Protein AF-A0A2M7KT47-F1 (afdb_monomer)

Solvent-accessible surface area (backbone atoms only — not comparable to full-atom values): 10492 Å² total; per-residue (Å²): 130,87,76,72,93,75,90,61,90,83,48,72,69,58,67,59,56,78,56,85,51,70,89,51,63,90,64,31,84,54,48,88,70,44,50,50,79,56,60,35,37,68,69,46,50,54,50,34,50,55,49,51,76,75,34,83,66,44,59,62,30,37,47,50,89,41,76,42,83,52,90,98,45,77,43,52,35,24,61,48,43,24,79,88,79,45,31,57,67,46,63,90,51,53,42,67,73,68,61,40,55,24,28,26,90,93,33,59,31,87,76,71,57,91,50,78,66,42,96,48,48,67,62,40,49,58,55,58,69,75,48,70,69,43,33,58,50,62,78,51,68,51,60,75,66,60,80,71,49,97,59,74,48,25,57,60,53,51,56,45,45,57,54,48,60,68,72,64,57,74,85,129

Mean predicted aligned error: 9.88 Å

Radius of gyration: 16.12 Å; Cα contacts (8 Å, |Δi|>4): 184; chains: 1; bounding box: 33×36×39 Å

Secondary structure (DSSP, 8-state):
----TT-SS--HHHHHT----GGGTT--TTGGG-BS--EEEHHHHHHHHHHHHH-TTHHHHHTS--EEEETTEEEEBPTTEETTTTEETTGGG--HHHHSTTTBTTB--TT---PPPPTTHHHHHHHHTTS-EEEHHHHTT--GGGGT--S-HHHHHHHHHHHHHHH-PPP-

Structure (mmCIF, N/CA/C/O backbone):
data_AF-A0A2M7KT47-F1
#
_entry.id   AF-A0A2M7KT47-F1
#
loop_
_atom_site.group_PDB
_atom_site.id
_atom_site.type_symbol
_atom_site.label_atom_id
_atom_site.label_alt_id
_atom_site.label_comp_id
_atom_site.label_asym_id
_atom_site.label_entity_id
_atom_site.label_seq_id
_atom_site.pdbx_PDB_ins_code
_atom_site.Cartn_x
_atom_site.Cartn_y
_atom_site.Cartn_z
_atom_site.occupancy
_atom_site.B_iso_or_equiv
_atom_site.auth_seq_id
_atom_site.auth_comp_id
_atom_site.auth_asym_id
_atom_site.auth_atom_id
_atom_site.pdbx_PDB_model_num
ATOM 1 N N . MET A 1 1 ? -14.132 -17.168 -13.091 1.00 29.41 1 MET A N 1
ATOM 2 C CA . MET A 1 1 ? -13.530 -16.616 -14.323 1.00 29.41 1 MET A CA 1
ATOM 3 C C . MET A 1 1 ? -12.547 -15.541 -13.892 1.00 29.41 1 MET A C 1
ATOM 5 O O . MET A 1 1 ? -12.927 -14.786 -13.006 1.00 29.41 1 MET A O 1
ATOM 9 N N . PRO A 1 2 ? -11.301 -15.501 -14.394 1.00 32.97 2 PRO A N 1
ATOM 10 C CA . PRO A 1 2 ? -10.377 -14.436 -14.036 1.00 32.97 2 PRO A CA 1
ATOM 11 C C . PRO A 1 2 ? -10.805 -13.187 -14.809 1.00 32.97 2 PRO A C 1
ATOM 13 O O . PRO A 1 2 ? -10.634 -13.110 -16.026 1.00 32.97 2 PRO A O 1
ATOM 16 N N . GLU A 1 3 ? -11.446 -12.246 -14.125 1.00 35.16 3 GLU A N 1
ATOM 17 C CA . GLU A 1 3 ? -11.691 -10.919 -14.680 1.00 35.16 3 GLU A CA 1
ATOM 18 C C . GLU A 1 3 ? -10.335 -10.263 -14.937 1.00 35.16 3 GLU A C 1
ATOM 20 O O . GLU A 1 3 ? -9.463 -10.204 -14.067 1.00 35.16 3 GLU A O 1
ATOM 25 N N . ARG A 1 4 ? -10.126 -9.846 -16.185 1.00 39.44 4 ARG A N 1
ATOM 26 C CA . ARG A 1 4 ? -8.918 -9.146 -16.606 1.00 39.44 4 ARG A CA 1
ATOM 27 C C . ARG A 1 4 ? -8.812 -7.866 -15.779 1.00 39.44 4 ARG A C 1
ATOM 29 O O . ARG A 1 4 ? -9.721 -7.042 -15.801 1.00 39.44 4 ARG A O 1
ATOM 36 N N . TYR A 1 5 ? -7.699 -7.685 -15.075 1.00 42.72 5 TYR A N 1
ATOM 37 C CA . TYR A 1 5 ? -7.353 -6.400 -14.472 1.00 42.72 5 TYR A CA 1
ATOM 38 C C . TYR A 1 5 ? -7.290 -5.339 -15.580 1.00 42.72 5 TYR A C 1
ATOM 40 O O . TYR A 1 5 ? -6.347 -5.329 -16.368 1.00 42.72 5 TYR A O 1
ATOM 48 N N . GLY A 1 6 ? -8.316 -4.487 -15.685 1.00 40.69 6 GLY A N 1
ATOM 49 C CA . GLY A 1 6 ? -8.394 -3.502 -16.770 1.00 40.69 6 GLY A CA 1
ATOM 50 C C . GLY A 1 6 ? -9.622 -2.586 -16.823 1.00 40.69 6 GLY A C 1
ATOM 51 O O . GLY A 1 6 ? -9.573 -1.609 -17.562 1.00 40.69 6 GLY A O 1
ATOM 52 N N . GLU A 1 7 ? -10.688 -2.827 -16.051 1.00 42.00 7 GLU A N 1
ATOM 53 C CA . GLU A 1 7 ? -11.964 -2.092 -16.208 1.00 42.00 7 GLU A CA 1
ATOM 54 C C . GLU A 1 7 ? -12.294 -1.119 -15.053 1.00 42.00 7 GLU A C 1
ATOM 56 O O . GLU A 1 7 ? -13.453 -0.829 -14.775 1.00 42.00 7 GLU A O 1
ATOM 61 N N . GLY A 1 8 ? -11.271 -0.593 -14.369 1.00 43.41 8 GLY A N 1
ATOM 62 C CA . GLY A 1 8 ? -11.392 0.559 -13.457 1.00 43.41 8 GLY A CA 1
ATOM 63 C C . GLY A 1 8 ? -10.853 1.847 -14.101 1.00 43.41 8 GLY A C 1
ATOM 64 O O . GLY A 1 8 ? -10.048 1.742 -15.030 1.00 43.41 8 GLY A O 1
ATOM 65 N N . PRO A 1 9 ? -11.267 3.050 -13.638 1.00 42.66 9 PRO A N 1
ATOM 66 C CA . PRO A 1 9 ? -10.968 4.326 -14.293 1.00 42.66 9 PRO A CA 1
ATOM 67 C C . PRO A 1 9 ? -9.464 4.460 -14.547 1.00 42.66 9 PRO A C 1
ATOM 69 O O . PRO A 1 9 ? -8.637 4.328 -13.647 1.00 42.66 9 PRO A O 1
ATOM 72 N N . HIS A 1 10 ? -9.132 4.597 -15.828 1.00 47.62 10 HIS A N 1
ATOM 73 C CA . HIS A 1 10 ? -7.843 4.221 -16.387 1.00 47.62 10 HIS A CA 1
ATOM 74 C C . HIS A 1 10 ? -6.707 5.137 -15.944 1.00 47.62 10 HIS A C 1
ATOM 76 O O . HIS A 1 10 ? -6.462 6.177 -16.552 1.00 47.62 10 HIS A O 1
ATOM 82 N N . CYS A 1 11 ? -5.952 4.682 -14.949 1.00 52.44 11 CYS A N 1
ATOM 83 C CA . CYS A 1 11 ? -4.655 5.252 -14.646 1.00 52.44 11 CYS A CA 1
ATOM 84 C C . CYS A 1 11 ? -3.600 4.774 -15.649 1.00 52.44 11 CYS A C 1
ATOM 86 O O . CYS A 1 11 ? -3.431 3.568 -15.855 1.00 52.44 11 CYS A O 1
ATOM 88 N N . ARG A 1 12 ? -2.853 5.700 -16.271 1.00 56.78 12 ARG A N 1
ATOM 89 C CA . ARG A 1 12 ? -1.767 5.347 -17.216 1.00 56.78 12 ARG A CA 1
ATOM 90 C C . ARG A 1 12 ? -0.716 4.436 -16.572 1.00 56.78 12 ARG A C 1
ATOM 92 O O . ARG A 1 12 ? -0.191 3.546 -17.237 1.00 56.78 12 ARG A O 1
ATOM 99 N N . LEU A 1 13 ? -0.457 4.594 -15.272 1.00 57.06 13 LEU A N 1
ATOM 100 C CA . LEU A 1 13 ? 0.463 3.728 -14.521 1.00 57.06 13 LEU A CA 1
ATOM 101 C C . LEU A 1 13 ? -0.083 2.307 -14.344 1.00 57.06 13 LEU A C 1
ATOM 103 O O . LEU A 1 13 ? 0.692 1.356 -14.296 1.00 57.06 13 LEU A O 1
ATOM 107 N N . TRP A 1 14 ? -1.407 2.133 -14.304 1.00 57.25 14 TRP A N 1
ATOM 108 C CA . TRP A 1 14 ? -2.025 0.806 -14.244 1.00 57.25 14 TRP A CA 1
ATOM 109 C C . TRP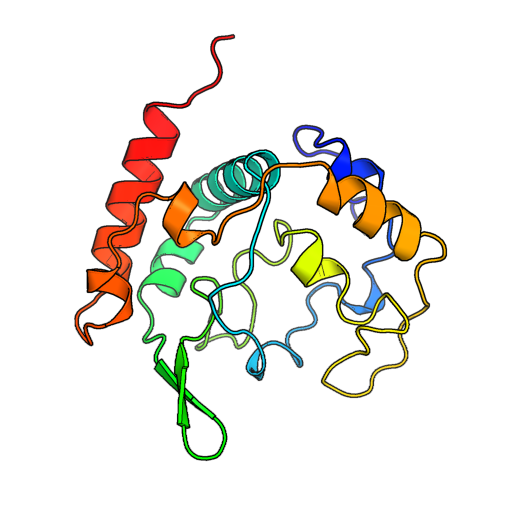 A 1 14 ? -1.934 0.080 -15.587 1.00 57.25 14 TRP A C 1
ATOM 111 O O . TRP A 1 14 ? -1.759 -1.134 -15.605 1.00 57.25 14 TRP A O 1
ATOM 121 N N . GLN A 1 15 ? -1.977 0.813 -16.704 1.00 55.62 15 GLN A N 1
ATOM 122 C CA . GLN A 1 15 ? -1.770 0.253 -18.045 1.00 55.62 15 GLN A CA 1
ATOM 123 C C . GLN A 1 15 ? -0.309 -0.165 -18.290 1.00 55.62 15 GLN A C 1
ATOM 125 O O . GLN A 1 15 ? -0.059 -1.162 -18.962 1.00 55.62 15 GLN A O 1
ATOM 130 N N . LEU A 1 16 ? 0.661 0.549 -17.707 1.00 51.84 16 LEU A N 1
ATOM 131 C CA . LEU A 1 16 ? 2.090 0.194 -17.761 1.00 51.84 16 LEU A CA 1
ATOM 132 C C . LEU A 1 16 ? 2.459 -1.001 -16.871 1.00 51.84 16 LEU A C 1
ATOM 134 O O . LEU A 1 16 ? 3.516 -1.608 -17.044 1.00 51.84 16 LEU A O 1
ATOM 138 N N . ALA A 1 17 ? 1.569 -1.347 -15.944 1.00 52.81 17 ALA A N 1
ATOM 139 C CA . ALA A 1 17 ? 1.709 -2.417 -14.970 1.00 52.81 17 ALA A CA 1
ATOM 140 C C . ALA A 1 17 ? 0.854 -3.643 -15.323 1.00 52.81 17 ALA A C 1
ATOM 142 O O . ALA A 1 17 ? 0.300 -4.279 -14.425 1.00 52.81 17 ALA A O 1
ATOM 143 N N . ALA A 1 18 ? 0.733 -3.979 -16.614 1.00 57.50 18 ALA A N 1
ATOM 144 C CA . ALA A 1 18 ? 0.121 -5.224 -17.089 1.00 57.50 18 ALA A CA 1
ATOM 145 C C . ALA A 1 18 ? 0.989 -6.443 -16.710 1.00 57.50 18 ALA A C 1
ATOM 147 O O . ALA A 1 18 ? 1.550 -7.139 -17.554 1.00 57.50 18 ALA A O 1
ATOM 148 N N . PHE A 1 19 ? 1.151 -6.656 -15.410 1.00 67.25 19 PHE A N 1
ATOM 149 C CA . PHE A 1 19 ? 1.798 -7.807 -14.815 1.00 67.25 19 PHE A CA 1
ATOM 150 C C . PHE A 1 19 ? 0.751 -8.896 -14.618 1.00 67.25 19 PHE A C 1
ATOM 152 O O . PHE A 1 19 ? -0.384 -8.614 -14.226 1.00 67.25 19 PHE A O 1
ATOM 159 N N . ASP A 1 20 ? 1.135 -10.149 -14.847 1.00 68.75 20 ASP A N 1
ATOM 160 C CA . ASP A 1 20 ? 0.307 -11.263 -14.410 1.00 68.75 20 ASP A CA 1
ATOM 161 C C . ASP A 1 20 ? 0.343 -11.340 -12.880 1.00 68.75 20 ASP A C 1
ATOM 163 O O . ASP A 1 20 ? 1.278 -11.873 -12.286 1.00 68.75 20 ASP A O 1
ATOM 167 N N . LEU A 1 21 ? -0.677 -10.775 -12.235 1.00 69.50 21 LEU A N 1
ATOM 168 C CA . LEU A 1 21 ? -0.828 -10.817 -10.783 1.00 69.50 21 LEU A CA 1
ATOM 169 C C . LEU A 1 21 ? -1.389 -12.157 -10.291 1.00 69.50 21 LEU A C 1
ATOM 171 O O . LEU A 1 21 ? -1.516 -12.320 -9.079 1.00 69.50 21 LEU A O 1
ATOM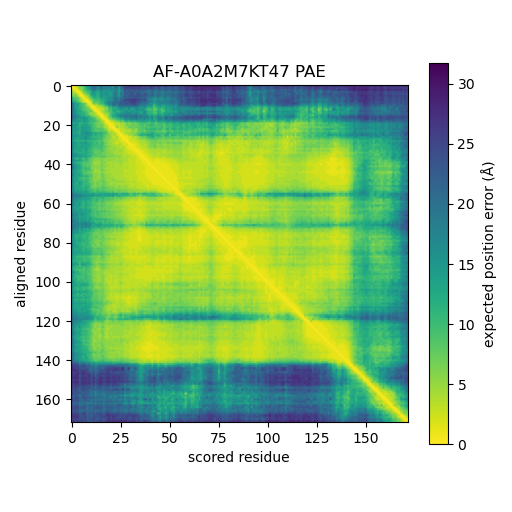 175 N N . THR A 1 22 ? -1.707 -13.115 -11.172 1.00 71.75 22 THR A N 1
ATOM 176 C CA . THR A 1 22 ? -2.309 -14.411 -10.804 1.00 71.75 22 THR A CA 1
ATOM 177 C C . THR A 1 22 ? -1.539 -15.148 -9.702 1.00 71.75 22 THR A C 1
ATOM 179 O O . THR A 1 22 ? -2.186 -15.575 -8.746 1.00 71.75 22 THR A O 1
ATOM 182 N N . PRO A 1 23 ? -0.189 -15.237 -9.722 1.00 72.75 23 PRO A N 1
ATOM 183 C CA . PRO A 1 23 ? 0.570 -15.919 -8.665 1.00 72.75 23 PRO A CA 1
ATOM 184 C C . PRO A 1 23 ? 0.416 -15.270 -7.286 1.00 72.75 23 PRO A C 1
ATOM 186 O O . PRO A 1 23 ? 0.519 -15.926 -6.250 1.00 72.75 23 PRO A O 1
ATOM 189 N N . CYS A 1 24 ? 0.159 -13.965 -7.271 1.00 74.31 24 CYS A N 1
ATOM 190 C CA . CYS A 1 24 ? -0.050 -13.199 -6.058 1.00 74.31 24 CYS A CA 1
ATOM 191 C C . CYS A 1 24 ? -1.544 -13.040 -5.735 1.00 74.31 24 CYS A C 1
ATOM 193 O O . CYS A 1 24 ? -1.865 -12.616 -4.629 1.00 74.31 24 CYS A O 1
ATOM 195 N N . PHE A 1 25 ? -2.473 -13.348 -6.639 1.00 70.38 25 PHE A N 1
ATOM 196 C CA . PHE A 1 25 ? -3.888 -12.994 -6.519 1.00 70.38 25 PHE A CA 1
ATOM 197 C C . PHE A 1 25 ? -4.539 -13.631 -5.286 1.00 70.38 25 PHE A C 1
ATOM 199 O O . PHE A 1 25 ? -4.681 -14.846 -5.196 1.00 70.38 25 PHE A O 1
ATOM 206 N N . GLY A 1 26 ? -4.916 -12.802 -4.309 1.00 68.62 26 GLY A N 1
ATOM 207 C CA . GLY A 1 26 ? -5.463 -13.282 -3.036 1.00 68.62 26 GLY A CA 1
ATOM 208 C C . GLY A 1 26 ? -4.439 -13.950 -2.107 1.00 68.62 26 GLY A C 1
ATOM 209 O O . GLY A 1 26 ? -4.818 -14.396 -1.030 1.00 68.62 26 GLY A O 1
ATOM 210 N N . CYS A 1 27 ? -3.154 -13.985 -2.478 1.00 78.12 27 CYS A N 1
ATOM 211 C CA . CYS A 1 27 ? -2.076 -14.416 -1.595 1.00 78.12 27 CYS A CA 1
ATOM 212 C C . CYS A 1 27 ? -1.859 -13.376 -0.491 1.00 78.12 27 CYS A C 1
ATOM 214 O O . CYS A 1 27 ? -1.692 -12.180 -0.745 1.00 78.12 27 CYS A O 1
ATOM 216 N N . ASP A 1 28 ? -1.823 -13.848 0.746 1.00 82.88 28 ASP A N 1
ATOM 217 C CA . ASP A 1 28 ? -1.779 -13.036 1.957 1.00 82.88 28 ASP A CA 1
ATOM 218 C C . ASP A 1 28 ? -0.554 -13.349 2.843 1.00 82.88 28 ASP A C 1
ATOM 220 O O . ASP A 1 28 ? -0.256 -12.631 3.803 1.00 82.88 28 ASP A O 1
ATOM 224 N N . ARG A 1 29 ? 0.232 -14.361 2.444 1.00 84.50 29 ARG A N 1
ATOM 225 C CA . ARG A 1 29 ? 1.414 -14.879 3.151 1.00 84.50 29 ARG A CA 1
ATOM 226 C C . ARG A 1 29 ? 2.503 -13.833 3.374 1.00 84.50 29 ARG A C 1
ATOM 228 O O . ARG A 1 29 ? 3.204 -13.878 4.382 1.00 84.50 29 ARG A O 1
ATOM 235 N N . CYS A 1 30 ? 2.645 -12.867 2.465 1.00 83.44 30 CYS A N 1
ATOM 236 C CA . CYS A 1 30 ? 3.609 -11.778 2.628 1.00 83.44 30 CYS A CA 1
ATOM 237 C C . CYS A 1 30 ? 3.106 -10.657 3.543 1.00 83.44 30 CYS A C 1
ATOM 239 O O . CYS A 1 30 ? 3.875 -9.764 3.895 1.00 83.44 30 CYS A O 1
ATOM 241 N N . GLY A 1 31 ? 1.831 -10.650 3.925 1.00 84.25 31 GLY A N 1
ATOM 242 C CA . GLY A 1 31 ? 1.249 -9.454 4.508 1.00 84.25 31 GLY A CA 1
ATOM 243 C C . GLY A 1 31 ? 1.624 -9.215 5.977 1.00 84.25 31 GLY A C 1
ATOM 244 O O . GLY A 1 31 ? 1.435 -8.110 6.482 1.00 84.25 31 GLY A O 1
ATOM 245 N N . SER A 1 32 ? 2.276 -10.180 6.636 1.00 83.75 32 SER A N 1
ATOM 246 C CA . SER A 1 32 ? 3.022 -9.935 7.881 1.00 83.75 32 SER A CA 1
ATOM 247 C C . SER A 1 32 ? 4.173 -8.934 7.692 1.00 83.75 32 SER A C 1
ATOM 249 O O . SER A 1 32 ? 4.647 -8.351 8.663 1.00 83.75 32 SER A O 1
ATOM 251 N N . ARG A 1 33 ? 4.606 -8.687 6.451 1.00 85.75 33 ARG A N 1
ATOM 252 C CA . ARG A 1 33 ? 5.626 -7.691 6.098 1.00 85.75 33 ARG A CA 1
ATOM 253 C C . ARG A 1 33 ? 5.040 -6.334 5.700 1.00 85.75 33 ARG A C 1
ATOM 255 O O . ARG A 1 33 ? 5.798 -5.419 5.401 1.00 85.75 33 ARG A O 1
ATOM 262 N N . CYS A 1 34 ? 3.714 -6.179 5.688 1.00 88.00 34 CYS A N 1
ATOM 263 C CA . CYS A 1 34 ? 3.081 -4.914 5.324 1.00 88.00 34 CYS A CA 1
ATOM 264 C C . CYS A 1 34 ? 3.322 -3.847 6.398 1.00 88.00 34 CYS A C 1
ATOM 266 O O . CYS A 1 34 ? 2.723 -3.886 7.475 1.00 88.00 34 CYS A O 1
ATOM 268 N N . VAL A 1 35 ? 4.141 -2.855 6.062 1.00 89.62 35 VAL A N 1
ATOM 269 C CA . VAL A 1 35 ? 4.399 -1.657 6.869 1.00 89.62 35 VAL A CA 1
ATOM 270 C C . VAL A 1 35 ? 3.736 -0.434 6.251 1.00 89.62 35 VAL A C 1
ATOM 272 O O . VAL A 1 35 ? 3.383 -0.436 5.071 1.00 89.62 35 VAL A O 1
ATOM 275 N N . ASP A 1 36 ? 3.521 0.594 7.062 1.00 87.38 36 ASP A N 1
ATOM 276 C CA . ASP A 1 36 ? 3.096 1.898 6.563 1.00 87.38 36 ASP A CA 1
ATOM 277 C C . ASP A 1 36 ? 4.273 2.705 5.986 1.00 87.38 36 ASP A C 1
ATOM 279 O O . ASP A 1 36 ? 5.425 2.280 6.055 1.00 87.38 36 ASP A O 1
ATOM 283 N N . GLY A 1 37 ? 3.987 3.883 5.431 1.00 86.19 37 GLY A N 1
ATOM 284 C CA . GLY A 1 37 ? 4.998 4.786 4.873 1.00 86.19 37 GLY A CA 1
ATOM 285 C C . GLY A 1 37 ? 5.340 4.501 3.414 1.00 86.19 37 GLY A C 1
ATOM 286 O O . GLY A 1 37 ? 6.294 5.069 2.893 1.00 86.19 37 GLY A O 1
ATOM 287 N N . TRP A 1 38 ? 4.567 3.646 2.743 1.00 88.94 38 TRP A N 1
ATOM 288 C CA . TRP A 1 38 ? 4.664 3.498 1.297 1.00 88.94 38 TRP A CA 1
ATOM 289 C C . TRP A 1 38 ? 4.164 4.769 0.608 1.00 88.94 38 TRP A C 1
ATOM 291 O O . TRP A 1 38 ? 3.183 5.390 1.024 1.00 88.94 38 TRP A O 1
ATOM 301 N N . GLU A 1 39 ? 4.865 5.148 -0.453 1.00 90.94 39 GLU A N 1
ATOM 302 C CA . GLU A 1 39 ? 4.503 6.283 -1.289 1.00 90.94 39 GLU A CA 1
ATOM 303 C C . GLU A 1 39 ? 3.600 5.830 -2.430 1.00 90.94 39 GLU A C 1
ATOM 305 O O . GLU A 1 39 ? 3.815 4.761 -3.008 1.00 90.94 39 GLU A O 1
ATOM 310 N N . CYS A 1 40 ? 2.639 6.672 -2.786 1.00 91.19 40 CYS A N 1
ATOM 311 C CA . CYS A 1 40 ? 1.835 6.523 -3.991 1.00 91.19 40 CYS A CA 1
ATOM 312 C C . CYS A 1 40 ? 1.752 7.845 -4.748 1.00 91.19 40 CYS A C 1
ATOM 314 O O . CYS A 1 40 ? 2.022 8.918 -4.189 1.00 91.19 40 CYS A O 1
ATOM 316 N N . THR A 1 41 ? 1.366 7.773 -6.015 1.00 92.00 41 THR A N 1
ATOM 317 C CA . THR A 1 41 ? 0.985 8.970 -6.772 1.00 92.00 41 THR A CA 1
ATOM 318 C C . THR A 1 41 ? -0.391 9.470 -6.331 1.00 92.00 41 THR A C 1
ATOM 320 O O . THR A 1 41 ? -1.155 8.749 -5.683 1.00 92.00 41 THR A O 1
ATOM 323 N N . GLU A 1 42 ? -0.729 10.710 -6.688 1.00 89.56 42 GLU A N 1
ATOM 324 C CA . GLU A 1 42 ? -2.077 1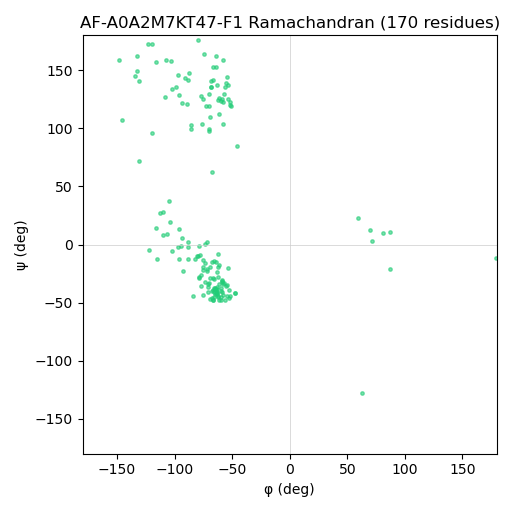1.246 -6.454 1.00 89.56 42 GLU A CA 1
ATOM 325 C C . GLU A 1 42 ? -3.149 10.414 -7.179 1.00 89.56 42 GLU A C 1
ATOM 327 O O . GLU A 1 42 ? -4.214 10.142 -6.632 1.00 89.56 42 GLU A O 1
ATOM 332 N N . GLU A 1 43 ? -2.851 9.935 -8.385 1.00 87.75 43 GLU A N 1
ATOM 333 C CA . GLU A 1 43 ? -3.768 9.109 -9.170 1.00 87.75 43 GLU A CA 1
ATOM 334 C C . GLU A 1 43 ? -4.061 7.757 -8.496 1.00 87.75 43 GLU A C 1
ATOM 336 O O . GLU A 1 43 ? -5.214 7.333 -8.403 1.00 87.75 43 GLU A O 1
ATOM 341 N N . GLU A 1 44 ? -3.036 7.100 -7.947 1.00 89.69 44 GLU A N 1
ATOM 342 C CA . GLU A 1 44 ? -3.207 5.883 -7.146 1.00 89.69 44 GLU A CA 1
ATOM 343 C C . GLU A 1 44 ? -3.956 6.148 -5.842 1.00 89.69 44 GLU A C 1
ATOM 345 O O . GLU A 1 44 ? -4.769 5.323 -5.424 1.00 89.69 44 GLU A O 1
ATOM 350 N N . PHE A 1 45 ? -3.706 7.295 -5.207 1.00 89.25 45 PHE A N 1
ATOM 351 C CA . PHE A 1 45 ? -4.441 7.718 -4.022 1.00 89.25 45 PHE A CA 1
ATOM 352 C C . PHE A 1 45 ? -5.942 7.862 -4.318 1.00 89.25 45 PHE A C 1
ATOM 354 O O . PHE A 1 45 ? -6.760 7.298 -3.592 1.00 89.25 45 PHE A O 1
ATOM 361 N N . LEU A 1 46 ? -6.320 8.532 -5.409 1.00 86.00 46 LEU A N 1
ATOM 362 C CA . LEU A 1 46 ? -7.724 8.672 -5.818 1.00 86.00 46 LEU A CA 1
ATOM 363 C C . LEU A 1 46 ? -8.364 7.322 -6.184 1.00 86.00 46 LEU A C 1
ATOM 365 O O . LEU A 1 46 ? -9.517 7.060 -5.823 1.00 86.00 46 LEU A O 1
ATOM 369 N N . ALA A 1 47 ? -7.618 6.435 -6.849 1.00 83.81 47 ALA A N 1
ATOM 370 C CA . ALA A 1 47 ? -8.078 5.077 -7.141 1.00 83.81 47 ALA A CA 1
ATOM 371 C C . ALA A 1 47 ? -8.318 4.268 -5.854 1.00 83.81 47 ALA A C 1
ATOM 373 O O . ALA A 1 47 ? -9.323 3.561 -5.737 1.00 83.81 47 ALA A O 1
ATOM 374 N N . LEU A 1 48 ? -7.434 4.411 -4.861 1.00 85.75 48 LEU A N 1
ATOM 375 C CA . LEU A 1 48 ? -7.616 3.834 -3.532 1.00 85.75 48 LEU A CA 1
ATOM 376 C C . LEU A 1 48 ? -8.865 4.391 -2.849 1.00 85.75 48 LEU A C 1
ATOM 378 O O . LEU A 1 48 ? -9.658 3.593 -2.363 1.00 85.75 48 LEU A O 1
ATOM 382 N N . LEU A 1 49 ? -9.091 5.711 -2.845 1.00 83.75 49 LEU A N 1
ATOM 383 C CA . LEU A 1 49 ? -10.309 6.301 -2.266 1.00 83.75 49 LEU A CA 1
ATOM 384 C C . LEU A 1 49 ? -11.577 5.724 -2.899 1.00 83.75 49 LEU A C 1
ATOM 386 O O . LEU A 1 49 ? -12.471 5.277 -2.186 1.00 83.75 49 LEU A O 1
ATOM 390 N N . THR A 1 50 ? -11.612 5.656 -4.229 1.00 82.88 50 THR A N 1
ATOM 391 C CA . THR A 1 50 ? -12.746 5.089 -4.973 1.00 82.88 50 THR A CA 1
ATOM 392 C C . THR A 1 50 ? -13.007 3.638 -4.556 1.00 82.88 50 THR A C 1
ATOM 394 O O . THR A 1 50 ? -14.145 3.235 -4.318 1.00 82.88 50 THR A O 1
ATOM 397 N N . HIS A 1 51 ? -11.946 2.841 -4.409 1.00 83.88 51 HIS A N 1
ATOM 398 C CA . HIS A 1 51 ? -12.059 1.460 -3.947 1.00 83.88 51 HIS A CA 1
ATOM 399 C C . HIS A 1 51 ? -12.530 1.359 -2.488 1.00 83.88 51 HIS A C 1
ATOM 401 O O . HIS A 1 51 ? -13.329 0.480 -2.160 1.00 83.88 51 HIS A O 1
ATOM 407 N N . LEU A 1 52 ? -12.060 2.253 -1.615 1.00 82.44 52 LEU A N 1
ATOM 408 C CA . LEU A 1 52 ? -12.462 2.315 -0.209 1.00 82.44 52 LEU A CA 1
ATOM 409 C C . LEU A 1 52 ? -13.948 2.651 -0.058 1.00 82.44 52 LEU A C 1
ATOM 411 O O . LEU A 1 52 ? -14.626 2.029 0.755 1.00 82.44 52 LEU A O 1
ATOM 415 N N . GLU A 1 53 ? -14.467 3.588 -0.852 1.00 80.31 53 GLU A N 1
ATOM 416 C CA . GLU A 1 53 ? -15.893 3.936 -0.864 1.00 80.31 53 GLU A CA 1
ATOM 417 C C . GLU A 1 53 ? -16.770 2.759 -1.309 1.00 80.31 53 GLU A C 1
ATOM 419 O O . GLU A 1 53 ? -17.850 2.546 -0.759 1.00 80.31 53 GLU A O 1
ATOM 424 N N . ALA A 1 54 ? -16.282 1.958 -2.258 1.00 80.50 54 ALA A N 1
ATOM 425 C CA . ALA A 1 54 ? -16.981 0.782 -2.764 1.00 80.50 54 ALA A CA 1
ATOM 426 C C . ALA A 1 54 ? -16.868 -0.462 -1.859 1.00 80.50 54 ALA A C 1
ATOM 428 O O . ALA A 1 54 ? -17.564 -1.448 -2.106 1.00 80.50 54 ALA A O 1
ATOM 429 N N . THR A 1 55 ? -16.014 -0.448 -0.824 1.00 78.69 55 THR A N 1
ATOM 430 C CA . THR A 1 55 ? -15.695 -1.640 -0.017 1.00 78.69 55 THR A CA 1
ATOM 431 C C . THR A 1 55 ? -16.063 -1.437 1.465 1.00 78.69 55 THR A C 1
ATOM 433 O O . THR A 1 55 ? -15.249 -0.921 2.239 1.00 78.69 55 THR A O 1
ATOM 436 N N . PRO A 1 56 ? -17.257 -1.887 1.912 1.00 67.00 56 PRO A N 1
ATOM 437 C CA . PRO A 1 56 ? -17.791 -1.603 3.252 1.00 67.00 56 PRO A CA 1
ATOM 438 C C . PRO A 1 56 ? -16.900 -2.072 4.412 1.00 67.00 56 PRO A C 1
ATOM 440 O O . PRO A 1 56 ? -16.844 -1.428 5.463 1.00 67.00 56 PRO A O 1
ATOM 443 N N . ASP A 1 57 ? -16.172 -3.174 4.219 1.00 78.00 57 ASP A N 1
ATOM 444 C CA . ASP A 1 57 ? -15.376 -3.807 5.273 1.00 78.00 57 ASP A CA 1
ATOM 445 C C . ASP A 1 57 ? -14.076 -3.065 5.604 1.00 78.00 57 ASP A C 1
ATOM 447 O O . ASP A 1 57 ? -13.539 -3.239 6.704 1.00 78.00 57 ASP A O 1
ATOM 451 N N . VAL A 1 58 ? -13.567 -2.193 4.723 1.00 79.31 58 VAL A N 1
ATOM 452 C CA . VAL A 1 58 ? -12.244 -1.576 4.937 1.00 79.31 58 VAL A CA 1
ATOM 453 C C . VAL A 1 58 ? -12.234 -0.646 6.150 1.00 79.31 58 VAL A C 1
ATOM 455 O O . VAL A 1 58 ? -11.223 -0.534 6.844 1.00 79.31 58 VAL A O 1
ATOM 458 N N . ARG A 1 59 ? -13.377 -0.043 6.494 1.00 75.94 59 ARG A N 1
ATOM 459 C CA . ARG A 1 59 ? -13.495 0.795 7.696 1.00 75.94 59 ARG A CA 1
ATOM 460 C C . ARG A 1 59 ? -13.163 0.021 8.972 1.00 75.94 59 ARG A C 1
ATOM 462 O O . ARG A 1 59 ? -12.504 0.560 9.861 1.00 75.94 59 ARG A O 1
ATOM 469 N N . SER A 1 60 ? -13.616 -1.229 9.071 1.00 84.38 60 SER A N 1
ATOM 470 C CA . SER A 1 60 ? -13.315 -2.090 10.220 1.00 84.38 60 SER A CA 1
ATOM 471 C C . SER A 1 60 ? -11.817 -2.399 10.300 1.00 84.38 60 SER A C 1
ATOM 473 O O . SER A 1 60 ? -11.229 -2.339 11.379 1.00 84.38 60 SER A O 1
ATOM 475 N N . VAL A 1 61 ? -11.177 -2.606 9.146 1.00 87.88 61 VAL A N 1
ATOM 476 C CA . VAL A 1 61 ? -9.744 -2.894 9.023 1.00 87.88 61 VAL A CA 1
ATOM 477 C C . VAL A 1 61 ? -8.889 -1.708 9.460 1.00 87.88 61 VAL A C 1
ATOM 479 O O . VAL A 1 61 ? -7.959 -1.883 10.252 1.00 87.88 61 VAL A O 1
ATOM 482 N N . CYS A 1 62 ? -9.229 -0.494 9.024 1.00 82.75 62 CYS A N 1
ATOM 483 C CA . CYS A 1 62 ? -8.512 0.731 9.397 1.00 82.75 62 CYS A CA 1
ATOM 484 C C . CYS A 1 62 ? -8.565 1.031 10.907 1.00 82.75 62 CYS A C 1
ATOM 486 O O . CYS A 1 62 ? -7.735 1.786 11.413 1.00 82.75 62 CYS A O 1
ATOM 488 N N . ARG A 1 63 ? -9.526 0.451 11.640 1.00 82.88 63 ARG A N 1
ATOM 489 C CA . ARG A 1 63 ? -9.690 0.609 13.097 1.00 82.88 63 ARG A CA 1
ATOM 490 C C . ARG A 1 63 ? -8.901 -0.394 13.931 1.00 82.88 63 ARG A C 1
ATOM 492 O O . ARG A 1 63 ? -8.789 -0.202 15.140 1.00 82.88 63 ARG A O 1
ATOM 499 N N . GLN A 1 64 ? -8.361 -1.442 13.319 1.00 86.44 64 GLN A N 1
ATOM 500 C CA . GLN A 1 64 ? -7.548 -2.422 14.035 1.00 86.44 64 GLN A CA 1
ATOM 501 C C . GLN A 1 64 ? -6.234 -1.783 14.534 1.00 86.44 64 GLN A C 1
ATOM 503 O O . GLN A 1 64 ? -5.738 -0.843 13.904 1.00 86.44 64 GLN A O 1
ATOM 508 N N . PRO A 1 65 ? -5.633 -2.283 15.631 1.00 85.94 65 PRO A N 1
ATOM 509 C CA . PRO A 1 65 ? -4.323 -1.828 16.091 1.00 85.94 65 PRO A CA 1
ATOM 510 C C . PRO A 1 65 ? -3.256 -1.995 15.003 1.00 85.94 65 PRO A C 1
ATOM 512 O O . PRO A 1 65 ? -3.120 -3.071 14.436 1.00 85.94 65 PRO A O 1
ATOM 515 N N . LYS A 1 66 ? -2.485 -0.937 14.719 1.00 86.62 66 LYS A N 1
ATOM 516 C CA . LYS A 1 66 ? -1.456 -0.943 13.660 1.00 86.62 66 LYS A CA 1
ATOM 517 C C . LYS A 1 66 ? -0.024 -0.907 14.172 1.00 86.62 66 LYS A C 1
ATOM 519 O O . LYS A 1 66 ? 0.883 -0.740 13.373 1.00 86.62 66 LYS A O 1
ATOM 524 N N . LEU A 1 67 ? 0.217 -1.044 15.469 1.00 88.56 67 LEU A N 1
ATOM 525 C CA . LEU A 1 67 ? 1.577 -1.165 15.997 1.00 88.56 67 LEU A CA 1
ATOM 526 C C . LEU A 1 67 ? 1.907 -2.643 16.179 1.00 88.56 67 LEU A C 1
ATOM 528 O O . LEU A 1 67 ? 1.131 -3.368 16.797 1.00 88.56 67 LEU A O 1
ATOM 532 N N . ALA A 1 68 ? 3.039 -3.071 15.632 1.00 86.38 68 ALA A N 1
ATOM 533 C CA . ALA A 1 68 ? 3.523 -4.438 15.742 1.00 86.38 68 ALA A CA 1
ATOM 534 C C . ALA A 1 68 ? 5.012 -4.445 16.091 1.00 86.38 68 ALA A C 1
ATOM 536 O O . ALA A 1 68 ? 5.776 -3.597 15.626 1.00 86.38 68 ALA A O 1
ATOM 537 N N . GLU A 1 69 ? 5.418 -5.423 16.892 1.00 88.75 69 GLU A N 1
ATOM 538 C CA . GLU A 1 69 ? 6.828 -5.719 17.124 1.00 88.75 69 GLU A CA 1
ATOM 539 C C . GLU A 1 69 ? 7.453 -6.276 15.839 1.00 88.75 69 GLU A C 1
ATOM 541 O O . GLU A 1 69 ? 6.857 -7.106 15.142 1.00 88.75 69 GLU A O 1
ATOM 546 N N . TRP A 1 70 ? 8.646 -5.798 15.500 1.00 84.06 70 TRP A N 1
ATOM 547 C CA . TRP A 1 70 ? 9.421 -6.273 14.361 1.00 84.06 70 TRP A CA 1
ATOM 548 C C . TRP A 1 70 ? 10.909 -6.209 14.700 1.00 84.06 70 TRP A C 1
ATOM 550 O O . TRP A 1 70 ? 11.518 -5.139 14.720 1.00 84.06 70 TRP A O 1
ATOM 560 N N . GLY A 1 71 ? 11.509 -7.381 14.923 1.00 85.56 71 GLY A N 1
ATOM 561 C CA . GLY A 1 71 ? 12.884 -7.473 15.408 1.00 85.56 71 GLY A CA 1
ATOM 562 C C . GLY A 1 71 ? 13.002 -6.835 16.791 1.00 85.56 71 GLY A C 1
ATOM 563 O O . GLY A 1 71 ? 12.221 -7.150 17.680 1.00 85.56 71 GLY A O 1
ATOM 564 N N . GLU A 1 72 ? 13.951 -5.916 16.948 1.00 84.19 72 GLU A N 1
ATOM 565 C CA . GLU A 1 72 ? 14.190 -5.188 18.204 1.00 84.19 72 GLU A CA 1
ATOM 566 C C . GLU A 1 72 ? 13.358 -3.896 18.327 1.00 84.19 72 GLU A C 1
ATOM 568 O O . GLU A 1 72 ? 13.503 -3.146 19.290 1.00 84.19 72 GLU A O 1
ATOM 573 N N . GLY A 1 73 ? 12.502 -3.602 17.342 1.00 89.25 73 GLY A N 1
ATOM 574 C CA . GLY A 1 73 ? 11.748 -2.354 17.266 1.00 89.25 73 GLY A CA 1
ATOM 575 C C . GLY A 1 73 ? 10.236 -2.544 17.194 1.00 89.25 73 GLY A C 1
ATOM 576 O O . GLY A 1 73 ? 9.714 -3.644 17.024 1.00 89.25 73 GLY A O 1
ATOM 577 N N . VAL A 1 74 ? 9.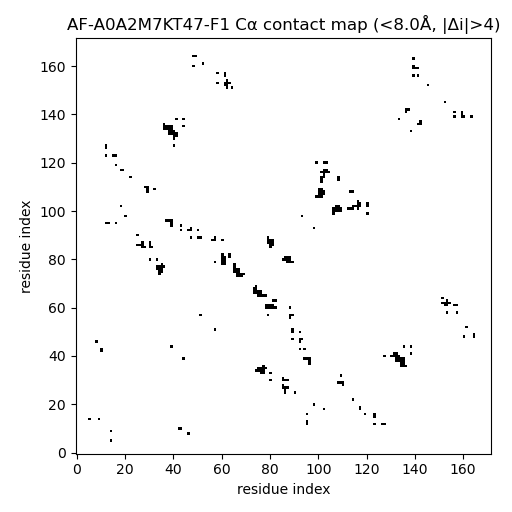522 -1.423 17.276 1.00 88.25 74 VAL A N 1
ATOM 578 C CA . VAL A 1 74 ? 8.084 -1.349 16.999 1.00 88.25 74 VAL A CA 1
ATOM 579 C C . VAL A 1 74 ? 7.895 -0.613 15.685 1.00 88.25 74 VAL A C 1
ATOM 581 O O . VAL A 1 74 ? 8.382 0.506 15.516 1.00 88.25 74 VAL A O 1
ATOM 584 N N . VAL A 1 75 ? 7.159 -1.226 14.766 1.00 88.75 75 VAL A N 1
ATOM 585 C CA . VAL A 1 75 ? 6.808 -0.623 13.482 1.00 88.75 75 VAL A CA 1
ATOM 586 C C . VAL A 1 75 ? 5.307 -0.436 13.371 1.00 88.75 75 VAL A C 1
ATOM 588 O O . VAL A 1 75 ? 4.505 -1.125 14.007 1.00 88.75 75 VAL A O 1
ATOM 591 N N . ARG A 1 76 ? 4.918 0.497 12.506 1.00 87.75 76 ARG A N 1
ATOM 592 C CA . ARG A 1 76 ? 3.526 0.665 12.119 1.00 87.75 76 ARG A CA 1
ATOM 593 C C . ARG A 1 76 ? 3.217 -0.210 10.904 1.00 87.75 76 ARG A C 1
ATOM 595 O O . ARG A 1 76 ? 3.831 -0.057 9.850 1.00 87.75 76 ARG A O 1
ATOM 602 N N . ARG A 1 77 ? 2.258 -1.119 11.056 1.00 89.75 77 ARG A N 1
ATOM 603 C CA . ARG A 1 77 ? 1.635 -1.907 9.989 1.00 89.75 77 ARG A CA 1
ATOM 604 C C . ARG A 1 77 ? 0.878 -0.997 9.026 1.00 89.75 77 ARG A C 1
ATOM 606 O O . ARG A 1 77 ? 0.362 0.047 9.422 1.00 89.75 77 ARG A O 1
ATOM 613 N N . CYS A 1 78 ? 0.759 -1.435 7.776 1.00 89.88 78 CYS A N 1
ATOM 614 C CA . CYS A 1 78 ? -0.055 -0.748 6.773 1.00 89.88 78 CYS A CA 1
ATOM 615 C C . CYS A 1 78 ? -1.507 -0.562 7.254 1.00 89.88 78 CYS A C 1
ATOM 617 O O . CYS A 1 78 ? -2.111 -1.490 7.794 1.00 89.88 78 CYS A O 1
ATOM 619 N N . TRP A 1 79 ? -2.098 0.607 6.991 1.00 86.81 79 TRP A N 1
ATOM 620 C CA . TRP A 1 79 ? -3.489 0.924 7.347 1.00 86.81 79 TRP A CA 1
ATOM 621 C C . TRP A 1 79 ? -4.507 -0.085 6.819 1.00 86.81 79 TRP A C 1
ATOM 623 O O . TRP A 1 79 ? -5.480 -0.403 7.498 1.00 86.81 79 TRP A O 1
ATOM 633 N N . PHE A 1 80 ? -4.240 -0.631 5.636 1.00 89.69 80 PHE A N 1
ATOM 634 C CA . PHE A 1 80 ? -5.125 -1.560 4.942 1.00 89.69 80 PHE A CA 1
ATOM 635 C C . PHE A 1 80 ? -4.806 -3.031 5.215 1.00 89.69 80 PHE A C 1
ATOM 637 O O . PHE A 1 80 ? -5.385 -3.914 4.582 1.00 89.69 80 PHE A O 1
ATOM 644 N N . ARG A 1 81 ? -3.864 -3.322 6.119 1.00 90.44 81 ARG A N 1
ATOM 645 C CA . ARG A 1 81 ? -3.623 -4.684 6.597 1.00 90.44 81 ARG A CA 1
ATOM 646 C C . ARG A 1 81 ? -4.795 -5.109 7.473 1.00 90.44 81 ARG A C 1
ATOM 648 O O . ARG A 1 81 ? -5.017 -4.488 8.501 1.00 90.44 81 ARG A O 1
ATOM 655 N N . ASP A 1 82 ? -5.506 -6.156 7.089 1.00 90.56 82 ASP A N 1
ATOM 656 C CA . ASP A 1 82 ? -6.456 -6.849 7.952 1.00 90.56 82 ASP A CA 1
ATOM 657 C C . ASP A 1 82 ? -5.691 -7.894 8.769 1.00 90.56 82 ASP A C 1
ATOM 659 O O . ASP A 1 82 ? -5.288 -8.932 8.246 1.00 90.56 82 ASP A O 1
ATOM 663 N N . ASP A 1 83 ? -5.426 -7.591 10.036 1.00 87.75 83 ASP A N 1
ATOM 664 C CA . ASP A 1 83 ? -4.711 -8.486 10.945 1.00 87.75 83 ASP A CA 1
ATOM 665 C C . ASP A 1 83 ? -5.593 -9.644 11.430 1.00 87.75 83 ASP A C 1
ATOM 667 O O . ASP A 1 83 ? -5.058 -10.691 11.784 1.00 87.75 83 ASP A O 1
ATOM 671 N N . LEU A 1 84 ? -6.925 -9.502 11.387 1.00 88.31 84 LEU A N 1
ATOM 672 C CA . LEU A 1 84 ? -7.852 -10.578 11.753 1.00 88.31 84 LEU A CA 1
ATOM 673 C C . LEU A 1 84 ? -7.925 -11.647 10.664 1.00 88.31 84 LEU A C 1
ATOM 675 O O . LEU A 1 84 ? -7.903 -12.837 10.964 1.00 88.31 84 LEU A O 1
ATOM 679 N N . GLN A 1 85 ? -8.003 -11.223 9.401 1.00 88.00 85 GLN A N 1
ATOM 680 C CA . GLN A 1 85 ? -8.085 -12.143 8.259 1.00 88.00 85 GLN A CA 1
ATOM 681 C C . GLN A 1 85 ? -6.735 -12.401 7.590 1.00 88.00 85 GLN A C 1
ATOM 683 O O . GLN A 1 85 ? -6.662 -13.137 6.615 1.00 88.00 85 GLN A O 1
ATOM 688 N N . GLY A 1 86 ? -5.668 -11.761 8.063 1.00 87.69 86 GLY A N 1
ATOM 6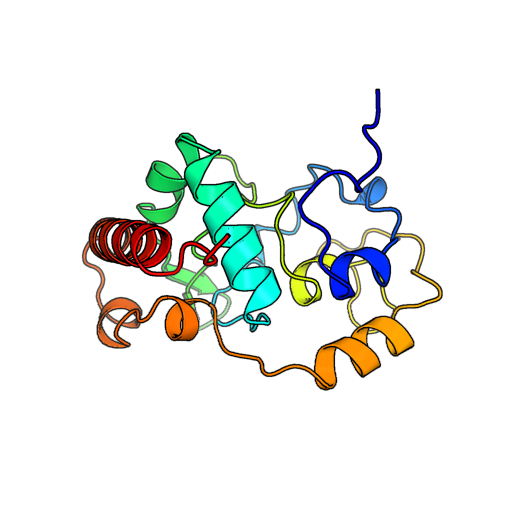89 C CA . GLY A 1 86 ? -4.328 -11.948 7.530 1.00 87.69 86 GLY A CA 1
ATOM 690 C C . GLY A 1 86 ? -4.102 -11.391 6.123 1.00 87.69 86 GLY A C 1
ATOM 691 O O . GLY A 1 86 ? -3.044 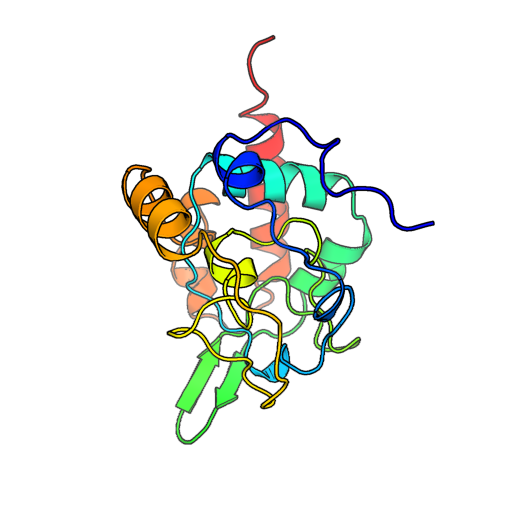-11.670 5.567 1.00 87.69 86 GLY A O 1
ATOM 692 N N . ARG A 1 87 ? -5.003 -10.565 5.566 1.00 87.56 87 ARG A N 1
ATOM 693 C CA . ARG A 1 87 ? -4.999 -10.115 4.154 1.00 87.56 87 ARG A CA 1
ATOM 694 C C . ARG A 1 87 ? -4.880 -8.597 3.980 1.00 87.56 87 ARG A C 1
ATOM 696 O O . ARG A 1 87 ? -4.894 -7.840 4.943 1.00 87.56 87 ARG A O 1
ATOM 703 N N . CYS A 1 88 ? -4.724 -8.126 2.742 1.00 87.62 88 CYS A N 1
ATOM 704 C CA . CYS A 1 88 ? -4.792 -6.695 2.420 1.00 87.62 88 CYS A CA 1
ATOM 705 C C . CYS A 1 88 ? -6.219 -6.332 1.994 1.00 87.62 88 CYS A C 1
ATOM 707 O O . CYS A 1 88 ? -6.722 -6.870 1.012 1.00 87.62 88 CYS A O 1
ATOM 709 N N . ALA A 1 89 ? -6.853 -5.399 2.698 1.00 87.38 89 ALA A N 1
ATOM 710 C CA . ALA A 1 89 ? -8.227 -4.981 2.429 1.00 87.38 89 ALA A CA 1
ATOM 711 C C . ALA A 1 89 ? -8.382 -4.203 1.112 1.00 87.38 89 ALA A C 1
ATOM 713 O O . ALA A 1 89 ? -9.473 -4.143 0.56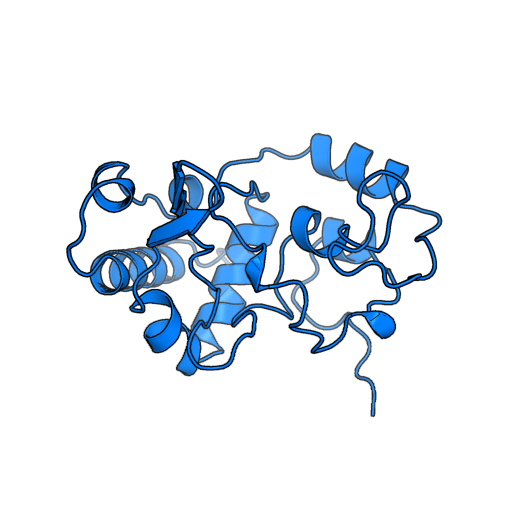5 1.00 87.38 89 ALA A O 1
ATOM 714 N N . VAL A 1 90 ? -7.283 -3.653 0.584 1.00 85.75 90 VAL A N 1
ATOM 715 C CA . VAL A 1 90 ? -7.239 -2.938 -0.703 1.00 85.75 90 VAL A CA 1
ATOM 716 C C . VAL A 1 90 ? -6.415 -3.691 -1.746 1.00 85.75 90 VAL A C 1
ATOM 718 O O . VAL A 1 90 ? -5.833 -3.079 -2.635 1.00 85.75 90 VAL A O 1
ATOM 721 N N . TYR A 1 91 ? -6.316 -5.022 -1.638 1.00 83.44 91 TYR A N 1
ATOM 722 C CA . TYR A 1 91 ? -5.414 -5.841 -2.461 1.00 83.44 91 TYR A CA 1
ATOM 723 C C . TYR A 1 91 ? -5.492 -5.515 -3.965 1.00 83.44 91 TYR A C 1
ATOM 725 O O . TYR A 1 91 ? -4.467 -5.416 -4.646 1.00 83.44 91 TYR A O 1
ATOM 733 N N . GLN A 1 92 ? -6.717 -5.306 -4.452 1.00 77.25 92 GLN A N 1
ATOM 734 C CA . GLN A 1 92 ? -7.041 -4.995 -5.844 1.00 77.25 92 GLN A CA 1
ATOM 735 C C . GLN A 1 92 ? -6.597 -3.581 -6.251 1.00 77.25 92 GLN A C 1
ATOM 737 O O . GLN A 1 92 ? -6.081 -3.368 -7.347 1.00 77.25 92 GLN A O 1
ATOM 742 N N . ALA A 1 93 ? -6.708 -2.625 -5.331 1.00 81.50 93 ALA A N 1
ATOM 743 C CA . ALA A 1 93 ? -6.343 -1.227 -5.530 1.00 81.50 93 ALA A CA 1
ATOM 744 C C . ALA A 1 93 ? -4.932 -0.873 -5.036 1.00 81.50 93 ALA A C 1
ATOM 746 O O . ALA A 1 93 ? -4.603 0.303 -4.920 1.00 81.50 93 ALA A O 1
ATOM 747 N N . ARG A 1 94 ? -4.085 -1.871 -4.743 1.00 84.81 94 ARG A N 1
ATOM 748 C CA . ARG A 1 94 ? -2.714 -1.634 -4.268 1.00 84.81 94 ARG A CA 1
ATOM 749 C C . ARG A 1 94 ? -1.945 -0.704 -5.218 1.00 84.81 94 ARG A C 1
ATOM 751 O O . ARG A 1 94 ? -1.992 -0.941 -6.423 1.00 84.81 94 ARG A O 1
ATOM 758 N N . PRO A 1 95 ? -1.173 0.260 -4.697 1.00 86.56 95 PRO A N 1
ATOM 759 C CA . PRO A 1 95 ? -0.252 1.048 -5.507 1.00 86.56 95 PRO A CA 1
ATOM 760 C C . PRO A 1 95 ? 0.770 0.171 -6.232 1.00 86.56 95 PRO A C 1
ATOM 762 O O . PRO A 1 95 ? 1.078 -0.947 -5.795 1.00 86.56 95 PRO A O 1
ATOM 765 N N . LEU A 1 96 ? 1.358 0.709 -7.296 1.00 86.44 96 LEU A N 1
ATOM 766 C CA . LEU A 1 96 ? 2.377 0.062 -8.110 1.00 86.44 96 LEU A CA 1
ATOM 767 C C . LEU A 1 96 ? 3.534 -0.457 -7.258 1.00 86.44 96 LEU A C 1
ATOM 769 O O . LEU A 1 96 ? 3.902 -1.621 -7.390 1.00 86.44 96 LEU A O 1
ATOM 773 N N . VAL A 1 97 ? 4.046 0.350 -6.321 1.00 86.19 97 VAL A N 1
ATOM 774 C CA . VAL A 1 97 ? 5.158 -0.058 -5.442 1.00 86.19 97 VAL A CA 1
ATOM 775 C C . VAL A 1 97 ? 4.853 -1.352 -4.677 1.00 86.19 97 VAL A C 1
ATOM 777 O O . VAL A 1 97 ? 5.723 -2.204 -4.515 1.00 86.19 97 VAL A O 1
ATOM 780 N N . CYS A 1 98 ? 3.600 -1.557 -4.265 1.00 86.00 98 CYS A N 1
ATOM 781 C CA . CYS A 1 98 ? 3.176 -2.772 -3.576 1.00 86.00 98 CYS A CA 1
ATOM 782 C C . CYS A 1 98 ? 2.959 -3.955 -4.531 1.00 86.00 98 CYS A C 1
ATOM 784 O O . CYS A 1 98 ? 3.083 -5.102 -4.105 1.00 86.00 98 CYS A O 1
ATOM 786 N N . ARG A 1 99 ? 2.613 -3.697 -5.799 1.00 83.06 99 ARG A N 1
ATOM 787 C CA . ARG A 1 99 ? 2.429 -4.727 -6.838 1.00 83.06 99 ARG A CA 1
ATOM 788 C C . ARG A 1 99 ? 3.751 -5.260 -7.382 1.00 83.06 99 ARG A C 1
ATOM 790 O O . ARG A 1 99 ? 3.783 -6.389 -7.847 1.00 83.06 99 ARG A O 1
ATOM 797 N N . LEU A 1 100 ? 4.824 -4.474 -7.321 1.00 83.94 100 LEU A N 1
ATOM 798 C CA . LEU A 1 100 ? 6.140 -4.885 -7.819 1.00 83.94 100 LEU A CA 1
ATOM 799 C C . LEU A 1 100 ? 6.817 -5.942 -6.935 1.00 83.94 100 LEU A C 1
ATOM 801 O O . LEU A 1 100 ? 7.655 -6.690 -7.430 1.00 83.94 100 LEU A O 1
ATOM 805 N N . PHE A 1 101 ? 6.445 -6.046 -5.655 1.00 84.94 101 PHE A N 1
ATOM 806 C CA . PHE A 1 101 ? 6.952 -7.100 -4.774 1.00 84.94 101 PHE A CA 1
ATOM 807 C C . PHE A 1 101 ? 6.635 -8.492 -5.327 1.00 84.94 101 PHE A C 1
ATOM 809 O O . PHE A 1 101 ? 5.477 -8.848 -5.534 1.00 84.94 101 PHE A O 1
ATOM 816 N N . GLY A 1 102 ? 7.680 -9.287 -5.529 1.00 84.00 102 GLY A N 1
ATOM 817 C CA . GLY A 1 102 ? 7.632 -10.600 -6.159 1.00 84.00 102 GLY A CA 1
ATOM 818 C C . GLY A 1 102 ? 7.755 -10.569 -7.681 1.00 84.00 102 GLY A C 1
ATOM 819 O O . GLY A 1 102 ? 8.163 -11.565 -8.254 1.00 84.00 102 GLY A O 1
ATOM 820 N N . HIS A 1 103 ? 7.469 -9.449 -8.343 1.00 81.88 103 HIS A N 1
ATOM 821 C CA . HIS A 1 103 ? 7.383 -9.384 -9.806 1.00 81.88 103 HIS A CA 1
ATOM 822 C C . HIS A 1 103 ? 8.616 -8.772 -10.481 1.00 81.88 103 HIS A C 1
ATOM 824 O O . HIS A 1 103 ? 8.696 -8.776 -11.707 1.00 81.88 103 HIS A O 1
ATOM 830 N N . VAL A 1 104 ? 9.585 -8.257 -9.723 1.00 84.75 104 VAL A N 1
ATOM 831 C CA . VAL A 1 104 ? 10.842 -7.714 -10.262 1.00 84.75 104 VAL A CA 1
ATOM 832 C C . VAL A 1 104 ? 12.041 -8.249 -9.486 1.00 84.75 104 VAL A C 1
ATOM 834 O O . VAL A 1 104 ? 11.942 -8.522 -8.292 1.00 84.75 104 VAL A O 1
ATOM 837 N N . GLU A 1 105 ? 13.184 -8.382 -10.158 1.00 83.25 105 GLU A N 1
ATOM 838 C CA . GLU A 1 105 ? 14.393 -9.018 -9.606 1.00 83.25 105 GLU A CA 1
ATOM 839 C C . GLU A 1 105 ? 14.910 -8.354 -8.316 1.00 83.25 105 GLU A C 1
ATOM 841 O O . GLU A 1 105 ? 15.385 -9.038 -7.413 1.00 83.25 105 GLU A O 1
ATOM 846 N N . TRP A 1 106 ? 14.762 -7.032 -8.186 1.00 84.12 106 TRP A N 1
ATOM 847 C CA . TRP A 1 106 ? 15.222 -6.261 -7.024 1.00 84.12 106 TRP A CA 1
ATOM 848 C C . TRP A 1 106 ? 14.186 -6.159 -5.892 1.00 84.12 106 TRP A C 1
ATOM 850 O O . TRP A 1 106 ? 14.477 -5.577 -4.848 1.00 84.12 106 TRP A O 1
ATOM 860 N N . LEU A 1 107 ? 12.984 -6.716 -6.067 1.00 86.50 107 LEU A N 1
ATOM 861 C CA . LEU A 1 107 ? 11.966 -6.843 -5.017 1.00 86.50 107 LEU A CA 1
ATOM 862 C C . LEU A 1 107 ? 11.448 -8.285 -4.997 1.00 86.50 107 LEU A C 1
ATOM 864 O O . LEU A 1 107 ? 10.318 -8.530 -5.421 1.00 86.50 107 LEU A O 1
ATOM 868 N N . PRO A 1 108 ? 12.246 -9.256 -4.519 1.00 87.25 108 PRO A N 1
ATOM 869 C CA . PRO A 1 108 ? 11.835 -10.655 -4.496 1.00 87.25 108 PRO A CA 1
ATOM 870 C C . PRO A 1 108 ? 10.633 -10.885 -3.570 1.00 87.25 108 PRO A C 1
ATOM 872 O O . PRO A 1 108 ? 10.325 -10.078 -2.686 1.00 87.25 108 PRO A O 1
ATOM 875 N N . CYS A 1 109 ? 9.954 -12.020 -3.749 1.00 87.56 109 CYS A N 1
ATOM 876 C CA . CYS A 1 109 ? 8.846 -12.398 -2.882 1.00 87.56 109 CYS A CA 1
ATOM 877 C C . CYS A 1 109 ? 9.331 -12.554 -1.426 1.00 87.56 109 CYS A C 1
ATOM 879 O O . CYS A 1 109 ? 10.223 -13.369 -1.176 1.00 87.56 109 CYS A O 1
ATOM 881 N N . PRO A 1 110 ? 8.722 -11.873 -0.435 1.00 84.75 110 PRO A N 1
ATOM 882 C CA . PRO A 1 110 ? 9.172 -11.956 0.958 1.00 84.75 110 PRO A CA 1
ATOM 883 C C . PRO A 1 110 ? 9.048 -13.345 1.600 1.00 84.75 110 PRO A C 1
ATOM 885 O O . PRO A 1 110 ? 9.603 -13.569 2.673 1.00 84.75 110 PRO A O 1
ATOM 888 N N . VAL A 1 111 ? 8.291 -14.254 0.977 1.00 87.50 111 VAL A N 1
ATOM 889 C CA . VAL A 1 111 ? 8.108 -15.642 1.430 1.00 87.50 111 VAL A CA 1
ATOM 890 C C . VAL A 1 111 ? 8.859 -16.658 0.561 1.00 87.50 111 VAL A C 1
ATOM 892 O O . VAL A 1 111 ? 8.673 -17.855 0.739 1.00 87.50 111 VAL A O 1
ATOM 895 N N . GLY A 1 112 ? 9.710 -16.193 -0.360 1.00 87.00 112 GLY A N 1
ATOM 896 C CA . GLY A 1 112 ? 10.578 -17.051 -1.173 1.00 87.00 112 GLY A CA 1
ATOM 897 C C . GLY A 1 112 ? 9.909 -17.707 -2.382 1.00 87.00 112 GLY A C 1
ATOM 898 O O . GLY A 1 112 ? 10.521 -18.562 -3.012 1.00 87.00 112 GLY A O 1
ATOM 899 N N . GLU A 1 113 ? 8.679 -17.319 -2.725 1.00 85.94 113 GLU A N 1
ATOM 900 C CA . GLU A 1 113 ? 8.009 -17.825 -3.927 1.00 85.94 113 GLU A CA 1
ATOM 901 C C . GLU A 1 113 ? 8.678 -17.308 -5.201 1.00 85.94 113 GLU A C 1
ATOM 903 O O . GLU A 1 113 ? 8.978 -16.115 -5.326 1.00 85.94 113 GLU A O 1
ATOM 908 N N . VAL A 1 114 ? 8.867 -18.210 -6.165 1.00 85.00 114 VAL A N 1
ATOM 909 C CA . VAL A 1 114 ? 9.398 -17.877 -7.488 1.00 85.00 114 VAL A CA 1
ATOM 910 C C . VAL A 1 114 ? 8.237 -17.441 -8.367 1.00 85.00 114 VAL A C 1
ATOM 912 O O . VAL A 1 114 ? 7.487 -18.255 -8.902 1.00 85.00 114 VAL A O 1
ATOM 915 N N . ILE A 1 115 ? 8.081 -16.131 -8.494 1.00 82.44 115 ILE A N 1
ATOM 916 C CA . ILE A 1 115 ? 7.055 -15.514 -9.326 1.00 82.44 115 ILE A CA 1
ATOM 917 C C . ILE A 1 115 ? 7.705 -15.116 -10.658 1.00 82.44 115 ILE A C 1
ATOM 919 O O . ILE A 1 115 ? 8.807 -14.560 -10.647 1.00 82.44 115 ILE A O 1
ATOM 923 N N . PRO A 1 116 ? 7.062 -15.388 -11.810 1.00 80.25 116 PRO A N 1
ATOM 924 C CA . PRO A 1 116 ? 7.565 -14.942 -13.101 1.00 80.25 116 PRO A CA 1
ATOM 925 C C . PRO A 1 116 ? 7.829 -13.435 -13.105 1.00 80.25 116 PRO A C 1
ATOM 927 O O . PRO A 1 116 ? 6.945 -12.631 -12.793 1.00 80.25 116 PRO A O 1
ATOM 930 N N . ALA A 1 117 ? 9.059 -13.064 -13.457 1.00 72.69 117 ALA A N 1
ATOM 931 C CA . ALA A 1 117 ? 9.450 -11.669 -13.531 1.00 72.69 117 ALA A CA 1
ATOM 932 C C . ALA A 1 117 ? 8.640 -10.946 -14.612 1.00 72.69 117 ALA A C 1
ATOM 934 O O . ALA A 1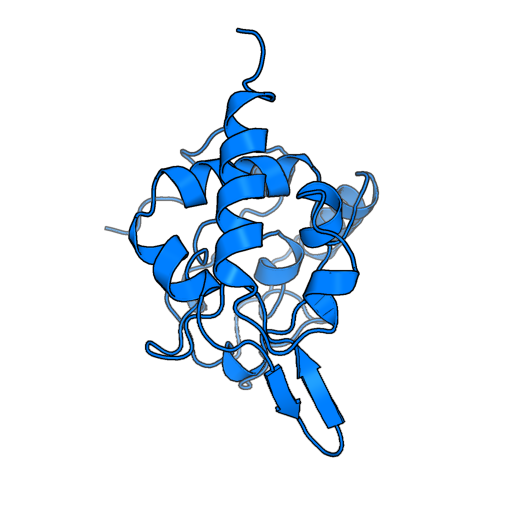 117 ? 8.457 -11.434 -15.730 1.00 72.69 117 ALA A O 1
ATOM 935 N N . ALA A 1 118 ? 8.197 -9.741 -14.287 1.00 70.31 118 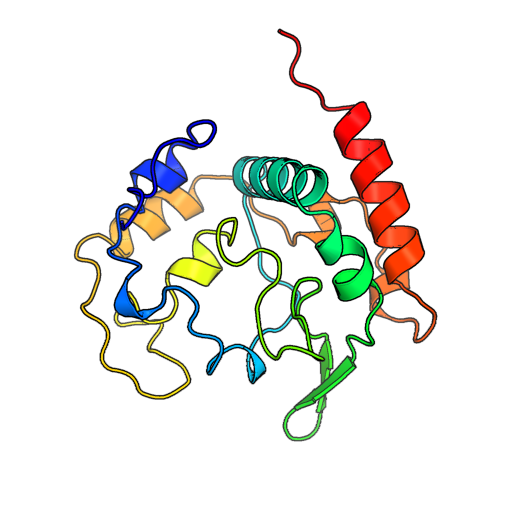ALA A N 1
ATOM 936 C CA . ALA A 1 118 ? 7.652 -8.821 -15.254 1.00 70.31 118 ALA A CA 1
ATOM 937 C C . ALA A 1 118 ? 8.782 -8.263 -16.129 1.00 70.31 118 ALA A C 1
ATOM 939 O O . ALA A 1 118 ? 9.665 -7.559 -15.639 1.00 70.31 118 ALA A O 1
ATOM 940 N N . GLY A 1 119 ? 8.722 -8.504 -17.440 1.00 68.50 119 GLY A N 1
ATOM 941 C CA . GLY A 1 119 ? 9.716 -7.991 -18.393 1.00 68.50 119 GLY A CA 1
ATOM 942 C C . GLY A 1 119 ? 9.802 -6.456 -18.484 1.00 68.50 119 GLY A C 1
ATOM 943 O O . GLY A 1 119 ? 10.710 -5.939 -19.123 1.00 68.50 119 GLY A O 1
ATOM 944 N N . SER A 1 120 ? 8.882 -5.719 -17.849 1.00 75.19 120 SER A N 1
ATOM 945 C CA . SER A 1 120 ? 8.770 -4.252 -17.897 1.00 75.19 120 SER A CA 1
ATOM 946 C C . SER A 1 120 ? 8.983 -3.547 -16.546 1.00 75.19 120 SER A C 1
ATOM 948 O O . SER A 1 120 ? 8.680 -2.357 -16.417 1.00 75.19 120 SER A O 1
ATOM 950 N N . GLY A 1 121 ? 9.522 -4.236 -15.531 1.00 78.12 121 GLY A N 1
ATOM 951 C CA . GLY A 1 121 ? 9.691 -3.680 -14.180 1.00 78.12 121 GLY A CA 1
ATOM 952 C C . GLY A 1 121 ? 10.460 -2.350 -14.125 1.00 78.12 121 GLY A C 1
ATOM 953 O O . GLY A 1 121 ? 10.020 -1.410 -13.461 1.00 78.12 121 GLY A O 1
ATOM 954 N N . VAL A 1 122 ? 11.574 -2.239 -14.864 1.00 82.19 122 VAL A N 1
ATOM 955 C CA . VAL A 1 122 ? 12.407 -1.019 -14.891 1.00 82.19 122 VAL A CA 1
ATOM 956 C C . VAL A 1 122 ? 11.647 0.137 -15.534 1.00 82.19 122 VAL A C 1
ATOM 958 O O . VAL A 1 122 ? 11.596 1.225 -14.968 1.00 82.19 122 VAL A O 1
ATOM 961 N N . SER A 1 123 ? 11.018 -0.092 -16.690 1.00 82.94 123 SER A N 1
ATOM 962 C CA . SER A 1 123 ? 10.257 0.945 -17.395 1.00 82.94 123 SER A CA 1
ATOM 963 C C . SER A 1 123 ? 9.054 1.433 -16.588 1.00 82.94 123 SER A C 1
ATOM 965 O O . SER A 1 123 ? 8.792 2.633 -16.556 1.00 82.94 123 SER A O 1
ATOM 967 N N . ALA A 1 124 ? 8.359 0.531 -15.884 1.00 82.44 124 ALA A N 1
ATOM 968 C CA . ALA A 1 124 ? 7.252 0.901 -15.006 1.00 82.44 124 ALA A CA 1
ATOM 969 C C . ALA A 1 124 ? 7.736 1.798 -13.854 1.00 82.44 124 ALA A C 1
ATOM 971 O O . ALA A 1 124 ? 7.113 2.817 -13.570 1.00 82.44 124 ALA A O 1
ATOM 972 N N . MET A 1 125 ? 8.881 1.473 -13.244 1.00 83.44 125 MET A N 1
ATOM 973 C CA . MET A 1 125 ? 9.494 2.299 -12.198 1.00 83.44 125 MET A CA 1
ATOM 974 C C . MET A 1 125 ? 10.006 3.648 -12.711 1.00 83.44 125 MET A C 1
ATOM 976 O O . MET A 1 125 ? 9.849 4.659 -12.030 1.00 83.44 125 MET A O 1
ATOM 980 N N . GLN A 1 126 ? 10.612 3.682 -13.898 1.00 86.69 126 GLN A N 1
ATOM 981 C CA . GLN A 1 126 ? 11.080 4.924 -14.517 1.00 86.69 126 GLN A CA 1
ATOM 982 C C . GLN A 1 126 ? 9.925 5.871 -14.819 1.00 86.69 126 GLN A C 1
ATOM 984 O O . GLN A 1 126 ? 10.050 7.069 -14.575 1.00 86.69 126 GLN A O 1
ATOM 989 N N . GLU A 1 127 ? 8.802 5.351 -15.316 1.00 85.62 127 GLU A N 1
ATOM 990 C CA . GLU A 1 127 ? 7.607 6.168 -15.483 1.00 85.62 127 GLU A CA 1
ATOM 991 C C . GLU A 1 127 ? 7.050 6.598 -14.126 1.00 85.62 127 GLU A C 1
ATOM 993 O O . GLU A 1 127 ? 6.819 7.784 -13.929 1.00 85.62 127 GLU A O 1
ATOM 998 N N . TYR A 1 128 ? 6.910 5.680 -13.164 1.00 86.38 128 TYR A N 1
ATOM 999 C CA . TYR A 1 128 ? 6.430 5.981 -11.810 1.00 86.38 128 TYR A CA 1
ATOM 1000 C C . TYR A 1 128 ? 7.211 7.120 -11.140 1.00 86.38 128 TYR A C 1
ATOM 1002 O O . TYR A 1 128 ? 6.627 7.989 -10.494 1.00 86.38 128 TYR A O 1
ATOM 1010 N N . ALA A 1 129 ? 8.529 7.167 -11.348 1.00 89.00 129 ALA A N 1
ATOM 1011 C CA . ALA A 1 129 ? 9.407 8.200 -10.809 1.00 89.00 129 ALA A CA 1
ATOM 1012 C C . ALA A 1 129 ? 9.174 9.606 -11.398 1.00 89.00 129 ALA A C 1
ATOM 1014 O O . ALA A 1 129 ? 9.646 10.578 -10.811 1.00 89.00 129 ALA A O 1
ATOM 1015 N N . ARG A 1 130 ? 8.460 9.735 -12.525 1.00 90.81 130 ARG A N 1
ATOM 1016 C CA . ARG A 1 130 ? 8.125 11.030 -13.150 1.00 90.81 130 ARG A CA 1
ATOM 1017 C C . ARG A 1 130 ? 6.918 11.714 -12.517 1.00 90.81 130 ARG A C 1
ATOM 1019 O O . ARG A 1 130 ? 6.677 12.886 -12.795 1.00 90.81 130 ARG A O 1
ATOM 1026 N N . HIS A 1 131 ? 6.166 11.001 -11.686 1.00 89.62 131 HIS A N 1
ATOM 1027 C CA . HIS A 1 131 ? 4.977 11.524 -11.023 1.00 89.62 131 HIS A CA 1
ATOM 1028 C C . HIS A 1 131 ? 5.321 11.993 -9.604 1.00 89.62 131 HIS A C 1
ATOM 1030 O O . HIS A 1 131 ? 6.164 11.375 -8.944 1.00 89.62 131 HIS A O 1
ATOM 1036 N N . PRO A 1 132 ? 4.673 13.058 -9.094 1.00 92.56 132 PRO A N 1
ATOM 1037 C CA . PRO A 1 132 ? 4.741 13.401 -7.680 1.00 92.56 132 PRO A CA 1
ATOM 1038 C C . PRO A 1 132 ? 4.286 12.224 -6.817 1.00 92.56 132 PRO A C 1
ATOM 1040 O O . PRO A 1 132 ? 3.274 11.580 -7.102 1.00 92.56 132 PRO A O 1
ATOM 1043 N N . ARG A 1 133 ? 5.038 11.955 -5.751 1.00 93.19 133 ARG A N 1
ATOM 1044 C CA . ARG A 1 133 ? 4.784 10.858 -4.819 1.00 93.19 133 ARG A CA 1
ATOM 1045 C C . ARG A 1 133 ? 4.826 11.387 -3.400 1.00 93.19 133 ARG A C 1
ATOM 1047 O O . ARG A 1 133 ? 5.656 12.230 -3.071 1.00 93.19 133 ARG A O 1
ATOM 1054 N N . ALA A 1 134 ? 3.927 10.876 -2.577 1.00 91.25 134 ALA A N 1
ATOM 1055 C CA . ALA A 1 134 ? 3.922 11.134 -1.149 1.00 91.25 134 ALA A CA 1
ATOM 1056 C C . ALA A 1 134 ? 3.359 9.910 -0.416 1.00 91.25 134 ALA A C 1
ATOM 1058 O O . ALA A 1 134 ? 2.642 9.103 -1.023 1.00 91.25 134 ALA A O 1
ATOM 1059 N N . PRO A 1 135 ? 3.661 9.745 0.882 1.00 90.06 135 PRO A N 1
ATOM 1060 C CA . PRO A 1 135 ? 2.995 8.746 1.703 1.00 90.06 135 PRO A CA 1
ATOM 1061 C C . PRO A 1 135 ? 1.475 8.920 1.656 1.00 90.06 135 PRO A C 1
ATOM 1063 O O . PRO A 1 135 ? 0.987 10.050 1.680 1.00 90.06 135 PRO A O 1
ATOM 1066 N N . PHE A 1 136 ? 0.718 7.819 1.678 1.00 86.38 136 PHE A N 1
ATOM 1067 C CA . PHE A 1 136 ? -0.755 7.862 1.690 1.00 86.38 136 PHE A CA 1
ATOM 1068 C C . PHE A 1 136 ? -1.316 8.844 2.727 1.00 86.38 136 PHE A C 1
ATOM 1070 O O . PHE A 1 136 ? -2.237 9.602 2.443 1.00 86.38 136 PHE A O 1
ATOM 1077 N N . ALA A 1 137 ? -0.721 8.861 3.923 1.00 82.06 137 ALA A N 1
ATOM 1078 C CA . ALA A 1 137 ? -1.137 9.746 5.003 1.00 82.06 137 ALA A CA 1
ATOM 1079 C C . ALA A 1 137 ? -1.013 11.237 4.657 1.00 82.06 137 ALA A C 1
ATOM 1081 O O . ALA A 1 137 ? -1.857 12.022 5.079 1.00 82.06 137 ALA A O 1
ATOM 1082 N N . VAL A 1 138 ? -0.009 11.615 3.861 1.00 87.44 138 VAL A N 1
ATOM 1083 C CA . VAL A 1 138 ? 0.186 12.996 3.402 1.00 87.44 138 VAL A CA 1
ATOM 1084 C C . VAL A 1 138 ? -0.909 13.383 2.412 1.00 87.44 138 VAL A C 1
ATOM 1086 O O . VAL A 1 138 ? -1.531 14.428 2.583 1.00 87.44 138 VAL A O 1
ATOM 1089 N N . TRP A 1 139 ? -1.202 12.526 1.427 1.00 87.38 139 TRP A N 1
ATOM 1090 C CA . TRP A 1 139 ? -2.302 12.762 0.483 1.00 87.38 139 TRP A CA 1
ATOM 1091 C C . TRP A 1 139 ? -3.658 12.866 1.179 1.00 87.38 139 TRP A C 1
ATOM 1093 O O . TRP A 1 139 ? -4.457 13.738 0.852 1.00 87.38 139 TRP A O 1
ATOM 1103 N N . ALA A 1 140 ? -3.872 12.016 2.182 1.00 81.50 140 ALA A N 1
ATOM 1104 C CA . ALA A 1 140 ? -5.068 11.988 3.009 1.00 81.50 140 ALA A CA 1
ATOM 1105 C C . ALA A 1 140 ? -5.156 13.145 4.022 1.00 81.50 140 ALA A C 1
ATOM 1107 O O . ALA A 1 140 ? -6.099 13.185 4.812 1.00 81.50 140 ALA A O 1
ATOM 1108 N N . GLY A 1 141 ? -4.181 14.061 4.064 1.00 79.81 141 GLY A N 1
ATOM 1109 C CA . GLY A 1 141 ? -4.151 15.166 5.028 1.00 79.81 141 GLY A CA 1
ATOM 1110 C C . GLY A 1 141 ? -4.132 14.708 6.490 1.00 79.81 141 GLY A C 1
ATOM 1111 O O . GLY A 1 141 ? -4.549 15.453 7.374 1.00 79.81 141 GLY A O 1
ATOM 1112 N N . LEU A 1 142 ? -3.685 13.478 6.758 1.00 69.94 142 LEU A N 1
ATOM 1113 C CA . LEU A 1 142 ? -3.687 12.916 8.099 1.00 69.94 142 LEU A CA 1
ATOM 1114 C C . LEU A 1 142 ? -2.556 13.548 8.910 1.00 69.94 142 LEU A C 1
ATOM 1116 O O . LEU A 1 142 ? -1.395 13.473 8.502 1.00 69.94 142 LEU A O 1
ATOM 1120 N N . PRO A 1 143 ? -2.851 14.142 10.076 1.00 59.53 143 PRO A N 1
ATOM 1121 C CA . PRO A 1 143 ? -1.819 14.773 10.874 1.00 59.53 143 PRO A CA 1
ATOM 1122 C C . PRO A 1 143 ? -0.834 13.731 11.421 1.00 59.53 143 PRO A C 1
ATOM 1124 O O . PRO A 1 143 ? -1.226 12.664 11.902 1.00 59.53 143 PRO A O 1
ATOM 1127 N N . ASP A 1 144 ? 0.453 14.090 11.449 1.00 54.31 144 ASP A N 1
ATOM 1128 C CA . ASP A 1 144 ? 1.547 13.282 12.016 1.00 54.31 144 ASP A CA 1
ATOM 1129 C C . ASP A 1 144 ? 1.294 12.840 13.473 1.00 54.31 144 ASP A C 1
ATOM 1131 O O . ASP A 1 144 ? 1.877 11.864 13.952 1.00 54.31 144 ASP A O 1
ATOM 1135 N N . CYS A 1 145 ? 0.402 13.524 14.202 1.00 44.66 145 CYS A N 1
ATOM 1136 C CA . CYS A 1 145 ? 0.018 13.155 15.565 1.00 44.66 145 CYS A CA 1
ATOM 1137 C C . CYS A 1 145 ? -0.723 11.806 15.633 1.00 44.66 145 CYS A C 1
ATOM 1139 O O . CYS A 1 145 ? -0.560 11.060 16.604 1.00 44.66 145 CYS A O 1
ATOM 1141 N N . CYS A 1 146 ? -1.456 11.437 14.577 1.00 44.75 146 CYS A N 1
ATOM 1142 C CA . CYS A 1 146 ? -2.113 10.137 14.453 1.00 44.75 146 CYS A CA 1
ATOM 1143 C C . CYS A 1 146 ? -1.109 8.997 14.211 1.00 44.75 146 CYS A C 1
ATOM 1145 O O . CYS A 1 146 ? -1.397 7.852 14.546 1.00 44.75 146 CYS A O 1
ATOM 1147 N N . ALA A 1 147 ? 0.100 9.294 13.721 1.00 45.75 147 ALA A N 1
ATOM 1148 C CA . ALA A 1 147 ? 1.170 8.306 13.577 1.00 45.75 147 ALA A CA 1
ATOM 1149 C C . ALA A 1 147 ? 1.844 7.931 14.915 1.00 45.75 147 ALA A C 1
ATOM 1151 O O . ALA A 1 147 ? 2.565 6.936 14.968 1.00 45.75 147 ALA A O 1
ATOM 1152 N N . ARG A 1 148 ? 1.617 8.697 16.000 1.00 41.91 148 ARG A N 1
ATOM 1153 C CA . ARG A 1 148 ? 2.321 8.540 17.294 1.00 41.91 148 ARG A CA 1
ATOM 1154 C C . ARG A 1 148 ? 1.433 8.123 18.473 1.00 41.91 148 ARG A C 1
ATOM 1156 O O . ARG A 1 148 ? 1.961 7.749 19.518 1.00 41.91 148 ARG A O 1
ATOM 1163 N N . SER A 1 149 ? 0.104 8.181 18.350 1.00 42.56 149 SER A N 1
ATOM 1164 C CA . SER A 1 149 ? -0.815 7.943 19.475 1.00 42.56 149 SER A CA 1
ATOM 1165 C C . SER A 1 149 ? -1.445 6.541 19.436 1.00 42.56 149 SER A C 1
ATOM 1167 O O . SER A 1 149 ? -1.965 6.118 18.410 1.00 42.56 149 SER A O 1
ATOM 1169 N N . ARG A 1 150 ? -1.459 5.831 20.576 1.00 43.50 150 ARG A N 1
ATOM 1170 C CA . ARG A 1 150 ? -2.120 4.516 20.751 1.00 43.50 150 ARG A CA 1
ATOM 1171 C C . ARG A 1 150 ? -3.661 4.583 20.778 1.00 43.50 150 ARG A C 1
ATOM 1173 O O . ARG A 1 150 ? -4.299 3.561 21.012 1.00 43.50 150 ARG A O 1
ATOM 1180 N N . LYS A 1 151 ? -4.274 5.762 20.612 1.00 41.47 151 LYS A N 1
ATOM 1181 C CA . LYS A 1 151 ? -5.740 5.915 20.576 1.00 41.47 151 LYS A CA 1
ATOM 1182 C C . LYS A 1 151 ? -6.261 5.726 19.154 1.00 41.47 151 LYS A C 1
ATOM 1184 O O . LYS A 1 151 ? -5.561 6.056 18.209 1.00 41.47 151 LYS A O 1
ATOM 1189 N N . ALA A 1 152 ? -7.474 5.179 19.043 1.00 45.12 152 ALA A N 1
ATOM 1190 C CA . ALA A 1 152 ? -8.134 4.680 17.834 1.00 45.12 152 ALA A CA 1
ATOM 1191 C C . ALA A 1 152 ? -8.030 5.613 16.610 1.00 45.12 152 ALA A C 1
ATOM 1193 O O . ALA A 1 152 ? -8.932 6.385 16.297 1.00 45.12 152 ALA A O 1
ATOM 1194 N N . VAL A 1 153 ? -6.921 5.488 15.882 1.00 50.31 153 VAL A N 1
ATOM 1195 C CA . VAL A 1 153 ? -6.612 6.278 14.685 1.00 50.31 153 VAL A CA 1
ATOM 1196 C C . VAL A 1 153 ? -7.620 6.020 13.557 1.00 50.31 153 VAL A C 1
ATOM 1198 O O . VAL A 1 153 ? -7.864 6.888 12.723 1.00 50.31 153 VAL A O 1
ATOM 1201 N N . GLY A 1 154 ? -8.283 4.860 13.565 1.00 50.16 154 GLY A N 1
ATOM 1202 C CA . GLY A 1 154 ? -9.241 4.478 12.529 1.00 50.16 154 GLY A CA 1
ATOM 1203 C C . GLY A 1 154 ? -10.518 5.322 12.453 1.00 50.16 154 GLY A C 1
ATOM 1204 O O . GLY A 1 154 ? -11.224 5.225 11.452 1.00 50.16 154 GLY A O 1
ATOM 1205 N N . GLU A 1 155 ? -10.844 6.142 13.460 1.00 49.94 155 GLU A N 1
ATOM 1206 C CA . GLU A 1 155 ? -11.972 7.084 13.360 1.00 49.94 155 GLU A CA 1
ATOM 1207 C C . GLU A 1 155 ? -11.590 8.392 12.662 1.00 49.94 155 GLU A C 1
ATOM 1209 O O . GLU A 1 155 ? -12.311 8.796 11.751 1.00 49.94 155 GLU A O 1
ATOM 1214 N N . CYS A 1 156 ? -10.439 8.990 12.992 1.00 49.16 156 CYS A N 1
ATOM 1215 C CA . CYS A 1 156 ? -9.949 10.190 12.302 1.00 49.16 156 CYS A CA 1
ATOM 1216 C C . CYS A 1 156 ? -9.677 9.906 10.823 1.00 49.16 156 CYS A C 1
ATOM 1218 O O . CYS A 1 156 ? -10.142 10.642 9.961 1.00 49.16 156 CYS A O 1
ATOM 1220 N N . VAL A 1 157 ? -9.011 8.786 10.523 1.00 56.38 157 VAL A N 1
ATOM 1221 C CA . VAL A 1 157 ? -8.649 8.419 9.147 1.00 56.38 157 VAL A CA 1
ATOM 1222 C C . VAL A 1 157 ? -9.882 8.285 8.261 1.00 56.38 157 VAL A C 1
ATOM 1224 O O . VAL A 1 157 ? -9.913 8.820 7.161 1.00 56.38 157 VAL A O 1
ATOM 1227 N N . TRP A 1 158 ? -10.934 7.621 8.740 1.00 54.62 158 TRP A N 1
ATOM 1228 C CA . TRP A 1 158 ? -12.135 7.429 7.929 1.00 54.62 158 TRP A CA 1
ATOM 1229 C C . TRP A 1 158 ? -12.930 8.723 7.723 1.00 54.62 158 TRP A C 1
ATOM 1231 O O . TRP A 1 158 ? -13.428 8.964 6.626 1.00 54.62 158 TRP A O 1
ATOM 1241 N N . HIS A 1 159 ? -13.058 9.556 8.759 1.00 56.19 159 HIS A N 1
ATOM 1242 C CA . HIS A 1 159 ? -13.785 10.821 8.644 1.00 56.19 159 HIS A CA 1
ATOM 1243 C C . HIS A 1 159 ? -13.077 11.802 7.699 1.00 56.19 159 HIS A C 1
ATOM 1245 O O . HIS A 1 159 ? -13.751 12.411 6.870 1.00 56.19 159 HIS A O 1
ATOM 1251 N N . GLU A 1 160 ? -11.745 11.896 7.759 1.00 58.66 160 GLU A N 1
ATOM 1252 C CA . GLU A 1 160 ? -10.953 12.749 6.862 1.00 58.66 160 GLU A CA 1
ATOM 1253 C C . GLU A 1 160 ? -10.994 12.236 5.411 1.00 58.66 160 GLU A C 1
ATOM 1255 O O . GLU A 1 160 ? -11.262 13.007 4.490 1.00 58.66 160 GLU A O 1
ATOM 1260 N N . LEU A 1 161 ? -10.814 10.922 5.199 1.00 60.69 161 LEU A N 1
ATOM 1261 C CA . LEU A 1 161 ? -10.819 10.313 3.861 1.00 60.69 161 LEU A CA 1
ATOM 1262 C C . LEU A 1 161 ? -12.172 10.482 3.153 1.00 60.69 161 LEU A C 1
ATOM 1264 O O . LEU A 1 161 ? -12.211 10.861 1.984 1.00 60.69 161 LEU A O 1
ATOM 1268 N N . VAL A 1 162 ? -13.287 10.257 3.858 1.00 57.22 162 VAL A N 1
ATOM 1269 C CA . VAL A 1 162 ? -14.638 10.438 3.293 1.00 57.22 162 VAL A CA 1
ATOM 1270 C C . VAL A 1 162 ? -14.968 11.919 3.085 1.00 57.22 162 VAL A C 1
ATOM 1272 O O . VAL A 1 162 ? -15.655 12.268 2.123 1.00 57.22 162 VAL A O 1
ATOM 1275 N N . ALA A 1 163 ? -14.485 12.815 3.952 1.00 57.03 163 ALA A N 1
ATOM 1276 C CA . ALA A 1 163 ? -14.649 14.254 3.753 1.00 57.03 163 ALA A CA 1
ATOM 1277 C C . ALA A 1 163 ? -13.904 14.744 2.498 1.00 57.03 163 ALA A C 1
ATOM 1279 O O . ALA A 1 163 ? -14.434 15.574 1.760 1.00 57.03 163 ALA A O 1
ATOM 1280 N N . GLN A 1 164 ? -12.719 14.196 2.216 1.00 58.91 164 GLN A N 1
ATOM 1281 C CA . GLN A 1 164 ? -11.910 14.553 1.047 1.00 58.91 164 GLN A CA 1
ATOM 1282 C C . GLN A 1 164 ? -12.414 13.928 -0.263 1.00 58.91 164 GLN A C 1
ATOM 1284 O O . GLN A 1 164 ? -12.393 14.600 -1.296 1.00 58.91 164 GLN A O 1
ATOM 1289 N N . GLY A 1 165 ? -12.945 12.698 -0.230 1.00 53.12 165 GLY A N 1
ATOM 1290 C CA . GLY A 1 165 ? -13.607 12.076 -1.389 1.00 53.12 165 GLY A CA 1
ATOM 1291 C C . GLY A 1 165 ? -14.798 12.896 -1.908 1.00 53.12 165 GLY A C 1
ATOM 1292 O O . GLY A 1 165 ? -15.040 12.977 -3.111 1.00 53.12 165 GLY A O 1
ATOM 1293 N N . ARG A 1 166 ? -15.486 13.622 -1.014 1.00 49.16 166 ARG A N 1
ATOM 1294 C CA . ARG A 1 166 ? -16.601 14.519 -1.369 1.00 49.16 166 ARG A CA 1
ATOM 1295 C C . ARG A 1 166 ? -16.171 15.865 -1.949 1.00 49.16 166 ARG A C 1
ATOM 1297 O O . ARG A 1 166 ? -16.938 16.450 -2.709 1.00 49.16 166 ARG A O 1
ATOM 1304 N N . THR A 1 167 ? -14.995 16.383 -1.595 1.00 49.69 167 THR A N 1
ATOM 1305 C CA . THR A 1 167 ? -14.541 17.718 -2.034 1.00 49.69 167 THR A CA 1
ATOM 1306 C C . THR A 1 167 ? -13.710 17.686 -3.311 1.00 49.69 167 THR A C 1
ATOM 1308 O O . THR A 1 167 ? -13.662 18.690 -4.016 1.00 49.69 167 THR A O 1
ATOM 1311 N N . ARG A 1 168 ? -13.089 16.547 -3.641 1.00 49.25 168 ARG A N 1
ATOM 1312 C CA . ARG A 1 168 ? -12.250 16.373 -4.840 1.00 49.25 168 ARG A CA 1
ATOM 1313 C C . ARG A 1 168 ? -12.923 15.590 -5.969 1.00 49.25 168 ARG A C 1
ATOM 1315 O O . ARG A 1 168 ? -12.230 15.093 -6.853 1.00 49.25 168 ARG A O 1
ATOM 1322 N N . SER A 1 169 ? -14.256 15.481 -5.957 1.00 38.56 169 SER A N 1
ATOM 1323 C CA . SER A 1 169 ? -14.991 14.902 -7.085 1.00 38.56 169 SER A CA 1
ATOM 1324 C C . SER A 1 169 ? -14.556 15.624 -8.369 1.00 38.56 169 SER A C 1
ATOM 1326 O O . SER A 1 169 ? -14.617 16.858 -8.399 1.00 38.56 169 SER A O 1
ATOM 1328 N N . PRO A 1 170 ? -14.046 14.909 -9.390 1.00 36.25 170 PRO A N 1
ATOM 1329 C CA . PRO A 1 170 ? -13.588 15.552 -10.608 1.00 36.25 170 PRO A CA 1
ATOM 1330 C C . PRO A 1 170 ? -14.770 16.311 -11.204 1.00 36.25 170 PRO A C 1
ATOM 1332 O O . PRO A 1 170 ? -15.850 15.744 -11.391 1.00 36.25 170 PRO A O 1
ATOM 1335 N N . ALA A 1 171 ? -14.581 17.609 -11.448 1.00 36.22 171 ALA A N 1
ATOM 1336 C CA . ALA A 1 171 ? -15.520 18.377 -12.248 1.00 36.22 171 ALA A CA 1
ATOM 1337 C C . ALA A 1 171 ? -15.744 17.602 -13.556 1.00 36.22 171 ALA A C 1
ATOM 1339 O O . ALA A 1 171 ? -14.778 17.276 -14.248 1.00 36.22 171 ALA A O 1
ATOM 1340 N N . ARG A 1 172 ? -17.002 17.214 -13.794 1.00 35.72 172 ARG A N 1
ATOM 1341 C CA . ARG A 1 172 ? -17.441 16.518 -15.008 1.00 35.72 172 ARG A CA 1
ATOM 1342 C C . ARG A 1 172 ? -17.136 17.330 -16.257 1.00 35.72 172 ARG A C 1
ATOM 1344 O O . ARG A 1 172 ? -17.253 18.573 -16.176 1.00 35.72 172 ARG A O 1
#

pLDDT: mean 73.96, std 17.37, range [29.41, 93.19]

Sequence (172 aa):
MPERYGEGPHCRLWQLAAFDLTPCFGCDRCGSRCVDGWECTEEEFLALLTHLEATPDVRSVCRQPKLAEWGEGVVRRCWFRDDLQGRCAVYQARPLVCRLFGHVEWLPCPVGEVIPAAGSGVSAMQEYARHPRAPFAVWAGLPDCCARSRKAVGECVWHELVAQGRTRSPAR

Foldseek 3Di:
DPDQLDPDDDDPLSVLVSDPCVVVVFPLVLQVVAAFWDKAFLVLLLLLLVVVVVQPCQLVQLQDFQWDDDPPDITGGHSQQRPPVSHGNCVSSDGPVVSCQCQDPVRNPPVRDNDHHDPSSVVSVVVRVVGDMGGSCVSLVNDCVLVPDRPRSSVVSVVSSVVVNVVVDPDD